Protein AF-A0A2V4EC76-F1 (afdb_monomer)

Structure (mmCIF, N/CA/C/O backbone):
data_AF-A0A2V4EC76-F1
#
_entry.id   AF-A0A2V4EC76-F1
#
loop_
_atom_site.group_PDB
_atom_site.id
_atom_site.type_symbol
_atom_site.label_atom_id
_atom_site.label_alt_id
_atom_site.label_comp_id
_atom_site.label_asym_id
_atom_site.label_entity_id
_atom_site.label_seq_id
_atom_site.pdbx_PDB_ins_code
_atom_site.Cartn_x
_atom_site.Cartn_y
_atom_site.Cartn_z
_atom_site.occupancy
_atom_site.B_iso_or_equiv
_atom_site.auth_seq_id
_atom_site.auth_comp_id
_atom_site.auth_asym_id
_atom_site.auth_atom_id
_atom_site.pdbx_PDB_model_num
ATOM 1 N N . MET A 1 1 ? 10.648 12.617 -10.676 1.00 65.81 1 MET A N 1
ATOM 2 C CA . MET A 1 1 ? 10.328 11.913 -9.425 1.00 65.81 1 MET A CA 1
ATOM 3 C C . MET A 1 1 ? 11.096 10.611 -9.430 1.00 65.81 1 MET A C 1
ATOM 5 O O . MET A 1 1 ? 10.979 9.878 -10.405 1.00 65.81 1 MET A O 1
ATOM 9 N N . ASN A 1 2 ? 11.961 10.380 -8.445 1.00 84.06 2 ASN A N 1
ATOM 10 C CA . ASN A 1 2 ? 12.646 9.090 -8.314 1.00 84.06 2 ASN A CA 1
ATOM 11 C C . ASN A 1 2 ? 11.749 8.078 -7.574 1.00 84.06 2 ASN A C 1
ATOM 13 O O . ASN A 1 2 ? 10.760 8.467 -6.953 1.00 84.06 2 ASN A O 1
ATOM 17 N N . TYR A 1 3 ? 12.092 6.787 -7.630 1.00 80.94 3 TYR A N 1
ATOM 18 C CA . TYR A 1 3 ? 11.288 5.728 -7.010 1.00 80.94 3 TYR A CA 1
ATOM 19 C C . TYR A 1 3 ? 11.001 5.981 -5.519 1.00 80.94 3 TYR A C 1
ATOM 21 O O . TYR A 1 3 ? 9.874 5.809 -5.067 1.00 80.94 3 TYR A O 1
ATOM 29 N N . LYS A 1 4 ? 11.992 6.461 -4.756 1.00 85.19 4 LYS A N 1
ATOM 30 C CA . LYS A 1 4 ? 11.837 6.712 -3.314 1.00 85.19 4 LYS A CA 1
ATOM 31 C C . LYS A 1 4 ? 10.829 7.822 -3.021 1.00 85.19 4 LYS A C 1
ATOM 33 O O . LYS A 1 4 ? 10.055 7.702 -2.077 1.00 85.19 4 LYS A O 1
ATOM 38 N N . GLU A 1 5 ? 10.841 8.888 -3.818 1.00 87.88 5 GLU A N 1
ATOM 39 C CA . GLU A 1 5 ? 9.871 9.984 -3.712 1.00 87.88 5 GLU A CA 1
ATOM 40 C C . GLU A 1 5 ? 8.460 9.500 -4.041 1.00 87.88 5 GLU A C 1
ATOM 42 O O . GLU A 1 5 ? 7.545 9.726 -3.254 1.00 87.88 5 GLU A O 1
ATOM 47 N N . TRP A 1 6 ? 8.309 8.763 -5.146 1.00 87.38 6 TRP A N 1
ATOM 48 C CA . T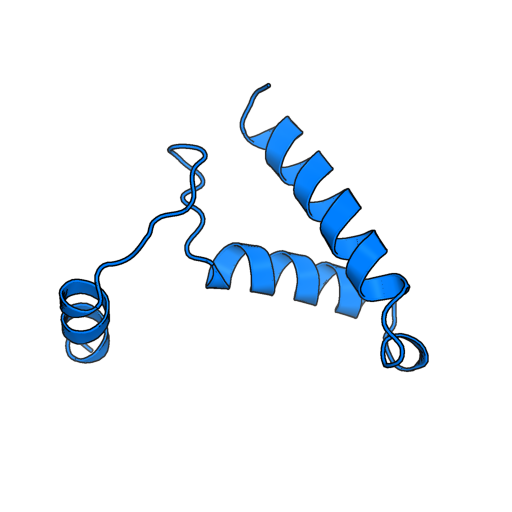RP A 1 6 ? 7.024 8.189 -5.543 1.00 87.38 6 TRP A CA 1
ATOM 49 C C . TRP A 1 6 ? 6.476 7.226 -4.490 1.00 87.38 6 TRP A C 1
ATOM 51 O O . TRP A 1 6 ? 5.316 7.340 -4.108 1.00 87.38 6 TRP A O 1
ATOM 61 N N . LYS A 1 7 ? 7.316 6.316 -3.977 1.00 87.50 7 LYS A N 1
ATOM 62 C CA . LYS A 1 7 ? 6.920 5.330 -2.964 1.00 87.50 7 LYS A CA 1
ATOM 63 C C . LYS A 1 7 ? 6.416 6.029 -1.707 1.00 87.50 7 LYS A C 1
ATOM 65 O O . LYS A 1 7 ? 5.390 5.637 -1.163 1.00 87.50 7 LYS A O 1
ATOM 70 N N . ARG A 1 8 ? 7.122 7.072 -1.259 1.00 92.06 8 ARG A N 1
ATOM 71 C CA . ARG A 1 8 ? 6.715 7.869 -0.099 1.00 92.06 8 ARG A CA 1
ATOM 72 C C . ARG A 1 8 ? 5.351 8.519 -0.331 1.00 92.06 8 ARG A C 1
ATOM 74 O O . ARG A 1 8 ? 4.461 8.313 0.481 1.00 92.06 8 ARG A O 1
ATOM 81 N N . GLU A 1 9 ? 5.178 9.247 -1.433 1.00 91.69 9 GLU A N 1
ATOM 82 C CA . GLU A 1 9 ? 3.911 9.927 -1.747 1.00 91.69 9 GLU A CA 1
ATOM 83 C C . GLU A 1 9 ? 2.748 8.934 -1.893 1.00 91.69 9 GLU A C 1
ATOM 85 O O . GLU A 1 9 ? 1.652 9.168 -1.385 1.00 91.69 9 GLU A O 1
ATOM 90 N N . TYR A 1 10 ? 2.990 7.788 -2.534 1.00 89.38 10 TYR A N 1
ATOM 91 C CA . TYR A 1 10 ? 2.000 6.724 -2.666 1.00 89.38 10 TYR A CA 1
ATOM 92 C C . TYR A 1 10 ? 1.592 6.149 -1.304 1.00 89.38 10 TYR A C 1
ATOM 94 O O . TYR A 1 10 ? 0.400 6.017 -1.028 1.00 89.38 10 TYR A O 1
ATOM 102 N N . LEU A 1 11 ? 2.561 5.826 -0.440 1.00 93.06 11 LEU A N 1
ATOM 103 C CA . LEU A 1 11 ? 2.286 5.292 0.895 1.00 93.06 11 LEU A CA 1
ATOM 104 C C . LEU A 1 11 ? 1.594 6.322 1.794 1.00 93.06 11 LEU A C 1
ATOM 106 O O . LEU A 1 11 ? 0.711 5.938 2.559 1.00 93.06 11 LEU A O 1
ATOM 110 N N . GLU A 1 12 ? 1.937 7.608 1.689 1.00 95.00 12 GLU A N 1
ATOM 111 C CA . GLU A 1 12 ? 1.250 8.698 2.397 1.00 95.00 12 GLU A CA 1
ATOM 112 C C . GLU A 1 12 ? -0.233 8.759 2.001 1.00 95.00 12 GLU A C 1
ATOM 114 O O . GLU A 1 12 ? -1.106 8.716 2.872 1.00 95.00 12 GLU A O 1
ATOM 119 N N . LEU A 1 13 ? -0.525 8.753 0.6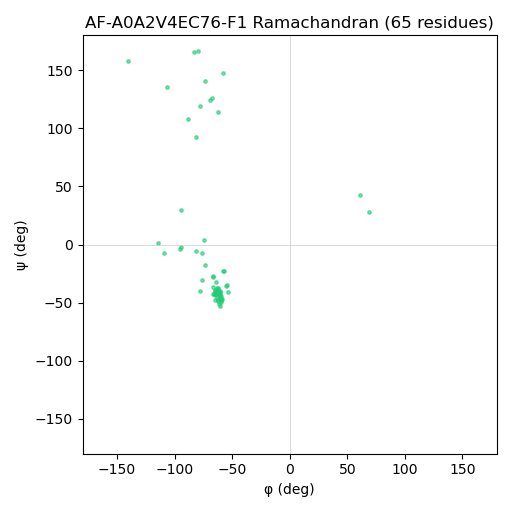95 1.00 94.75 13 LEU A N 1
ATOM 120 C CA . LEU A 1 13 ? -1.896 8.752 0.176 1.00 94.75 13 LEU A CA 1
ATOM 121 C C . LEU A 1 13 ? -2.665 7.485 0.571 1.00 94.75 13 LEU A C 1
ATOM 123 O O . LEU A 1 13 ? -3.806 7.562 1.026 1.00 94.75 13 LEU A O 1
ATOM 127 N N . LEU A 1 14 ? -2.053 6.308 0.422 1.00 91.56 14 LEU A N 1
ATOM 128 C CA . LEU A 1 14 ? -2.689 5.037 0.766 1.00 91.56 14 LEU A CA 1
ATOM 129 C C . LEU A 1 14 ? -2.990 4.952 2.269 1.00 91.56 14 LEU A C 1
ATOM 131 O O . LEU A 1 14 ? -4.075 4.523 2.659 1.00 91.56 14 LEU A O 1
ATOM 135 N N . THR A 1 15 ? -2.069 5.424 3.107 1.00 94.12 15 THR A N 1
ATOM 136 C CA . THR A 1 15 ? -2.252 5.519 4.561 1.00 94.12 15 THR A CA 1
ATOM 137 C C . THR A 1 15 ? -3.424 6.430 4.917 1.00 94.12 15 THR A C 1
ATOM 139 O O . THR A 1 15 ? -4.226 6.085 5.786 1.00 94.12 15 THR A O 1
ATOM 142 N N . GLU A 1 16 ? -3.564 7.578 4.252 1.00 95.00 16 GLU A N 1
ATOM 143 C CA . GLU A 1 16 ? -4.695 8.489 4.457 1.00 95.00 16 GLU A CA 1
ATOM 144 C C . GLU A 1 16 ? -6.030 7.846 4.054 1.00 95.00 16 GLU A C 1
ATOM 146 O O . GLU A 1 16 ? -7.016 7.933 4.792 1.00 95.00 16 GLU A O 1
ATOM 151 N N . VAL A 1 17 ? -6.061 7.138 2.922 1.00 94.44 17 VAL A N 1
ATOM 152 C CA . VAL A 1 17 ? -7.246 6.389 2.476 1.00 94.44 17 VAL A CA 1
ATOM 153 C C . VAL A 1 17 ? -7.627 5.313 3.491 1.00 94.44 17 VAL A C 1
ATOM 155 O O . VAL A 1 17 ? -8.803 5.203 3.845 1.00 94.44 17 VAL A O 1
ATOM 158 N N . ILE A 1 18 ? -6.650 4.552 3.999 1.00 92.31 18 ILE A N 1
ATOM 159 C CA . ILE A 1 18 ? -6.895 3.546 5.034 1.00 92.31 18 ILE A CA 1
ATOM 160 C C . ILE A 1 18 ? -7.442 4.231 6.283 1.00 92.31 18 ILE A C 1
ATOM 162 O O . ILE A 1 18 ? -8.506 3.840 6.742 1.00 92.31 18 ILE A O 1
ATOM 166 N N . LYS A 1 19 ? -6.810 5.288 6.805 1.00 93.19 19 LYS A N 1
ATOM 167 C CA . LYS A 1 19 ? -7.267 5.991 8.022 1.00 93.19 19 LYS A CA 1
ATOM 168 C C . LYS A 1 19 ? -8.714 6.484 7.941 1.00 93.19 19 LYS A C 1
ATOM 170 O O . LYS A 1 19 ? -9.427 6.423 8.937 1.00 93.19 19 LYS A O 1
ATOM 175 N N . ASN A 1 20 ? -9.156 6.922 6.765 1.00 93.25 20 ASN A N 1
ATOM 176 C CA . ASN A 1 20 ? -10.523 7.397 6.543 1.00 93.25 20 ASN A CA 1
ATOM 177 C C . ASN A 1 20 ? -11.548 6.270 6.308 1.00 93.25 20 ASN A C 1
ATOM 179 O O . ASN A 1 20 ? -12.748 6.531 6.197 1.00 93.25 20 ASN A O 1
ATOM 183 N N . HIS A 1 21 ? -11.112 5.012 6.220 1.00 93.88 21 HIS A N 1
ATOM 184 C CA . HIS A 1 21 ? -12.011 3.880 6.051 1.00 93.88 21 HIS A CA 1
ATOM 185 C C . HIS A 1 21 ? -12.763 3.558 7.352 1.00 93.88 21 HIS A C 1
ATOM 187 O O . HIS A 1 21 ? -12.196 3.554 8.441 1.00 93.88 21 HIS A O 1
ATOM 193 N N . LYS A 1 22 ? -14.048 3.200 7.240 1.00 91.56 22 LYS A N 1
ATOM 194 C CA . LYS A 1 22 ? -14.953 2.976 8.388 1.00 91.56 22 LYS A CA 1
ATOM 195 C C . LYS A 1 22 ? -14.490 1.923 9.406 1.00 91.56 22 LYS A C 1
ATOM 197 O O . LYS A 1 22 ? -14.962 1.937 10.529 1.00 91.56 22 LYS A O 1
ATOM 202 N N . TYR A 1 23 ? -13.621 0.992 9.010 1.00 88.88 23 TYR A N 1
ATOM 203 C CA . TYR A 1 23 ? -13.098 -0.056 9.902 1.00 88.88 23 TYR A CA 1
ATOM 204 C C . TYR A 1 23 ? -11.754 0.299 10.537 1.00 88.88 23 TYR A C 1
ATOM 206 O O . TYR A 1 23 ? -11.255 -0.451 11.370 1.00 88.88 23 TYR A O 1
ATOM 214 N N . SER A 1 24 ? -11.170 1.436 10.173 1.00 90.38 24 SER A N 1
ATOM 215 C CA . SER A 1 24 ? -9.853 1.835 10.665 1.00 90.38 24 SER A CA 1
ATOM 216 C C . SER A 1 24 ? -9.879 2.365 12.092 1.00 90.38 24 SER A C 1
ATOM 218 O O . SER A 1 24 ? -8.825 2.515 12.695 1.00 90.38 24 SER A O 1
ATOM 220 N N . GLU A 1 25 ? -11.068 2.557 12.674 1.00 89.19 25 GLU A N 1
ATOM 221 C CA . GLU A 1 25 ? -11.239 2.834 14.107 1.00 89.19 25 GLU A CA 1
ATOM 222 C C . GLU A 1 25 ? -10.654 1.729 15.009 1.00 89.19 25 GLU A C 1
ATOM 224 O O . GLU A 1 25 ? -10.309 1.994 16.158 1.00 89.19 25 GLU A O 1
ATOM 229 N N . TYR A 1 26 ? -10.504 0.504 14.488 1.00 92.00 26 TYR A N 1
ATOM 230 C CA . TYR A 1 26 ? -9.940 -0.639 15.213 1.00 92.00 26 TYR A CA 1
ATOM 231 C C . TYR A 1 26 ? -8.438 -0.832 14.985 1.00 92.00 26 TYR A C 1
ATOM 233 O O . TYR A 1 26 ? -7.852 -1.756 15.550 1.00 92.00 26 TYR A O 1
ATOM 241 N N . TYR A 1 27 ? -7.813 -0.010 14.143 1.00 92.31 27 TYR A N 1
ATOM 242 C CA . TYR A 1 27 ? -6.414 -0.163 13.766 1.00 92.31 27 TYR A CA 1
ATOM 243 C C . TYR A 1 27 ? -5.558 0.900 14.442 1.00 92.31 27 TYR A C 1
ATOM 245 O O . TYR A 1 27 ? -5.903 2.080 14.485 1.00 92.31 27 TYR A O 1
ATOM 253 N N . ASN A 1 28 ? -4.411 0.480 14.971 1.00 94.88 28 ASN A N 1
ATOM 254 C CA . ASN A 1 28 ? -3.383 1.420 15.392 1.00 94.88 28 ASN A CA 1
ATOM 255 C C . ASN A 1 28 ? -2.579 1.898 14.163 1.00 94.88 28 ASN A C 1
ATOM 257 O O . ASN A 1 28 ? -2.676 1.329 13.075 1.00 94.88 28 ASN A O 1
ATOM 261 N N . ASN A 1 29 ? -1.792 2.964 14.327 1.00 92.31 29 ASN A N 1
ATOM 262 C CA . ASN A 1 29 ? -1.018 3.528 13.215 1.00 92.31 29 ASN A CA 1
ATOM 263 C C . ASN A 1 29 ? 0.020 2.545 12.653 1.00 92.31 29 ASN A C 1
ATOM 265 O O . ASN A 1 29 ? 0.196 2.504 11.443 1.00 92.31 29 ASN A O 1
ATOM 269 N N . GLU A 1 30 ? 0.655 1.744 13.511 1.00 95.00 30 GLU A N 1
ATOM 270 C CA . GLU A 1 30 ? 1.652 0.741 13.111 1.00 95.00 30 GLU A CA 1
ATOM 271 C C . GLU A 1 30 ? 1.044 -0.288 12.148 1.00 95.00 30 GLU A C 1
ATOM 273 O O . GLU A 1 30 ? 1.553 -0.498 11.052 1.00 95.00 30 GLU A O 1
ATOM 278 N N . PHE A 1 31 ? -0.126 -0.828 12.488 1.00 93.94 31 PHE A N 1
ATOM 279 C CA . PHE A 1 31 ? -0.857 -1.765 11.640 1.00 93.94 31 PHE A CA 1
ATOM 280 C C . PHE A 1 31 ? -1.297 -1.135 10.313 1.00 93.94 31 PHE A C 1
ATOM 282 O O . PHE A 1 31 ? -1.282 -1.790 9.275 1.00 93.94 31 PHE A O 1
ATOM 289 N N . ILE A 1 32 ? -1.691 0.142 10.320 1.00 93.12 32 ILE A N 1
ATOM 290 C CA . ILE A 1 32 ? -2.058 0.856 9.089 1.00 93.12 32 ILE A CA 1
ATOM 291 C C . ILE A 1 32 ? -0.844 0.999 8.160 1.00 93.12 32 ILE A C 1
ATOM 293 O O . ILE A 1 32 ? -0.979 0.812 6.951 1.00 93.12 32 ILE A O 1
ATOM 297 N N . GLU A 1 33 ? 0.327 1.321 8.709 1.00 92.50 33 GLU A N 1
ATOM 298 C CA . GLU A 1 33 ? 1.573 1.435 7.945 1.00 92.50 33 GLU A CA 1
ATOM 299 C C . GLU A 1 33 ? 2.008 0.079 7.370 1.00 92.50 33 GLU A C 1
ATOM 301 O O . GLU A 1 33 ? 2.374 -0.006 6.194 1.00 92.50 33 GLU A O 1
ATOM 306 N N . GLU A 1 34 ? 1.913 -0.997 8.155 1.00 93.44 34 GLU A N 1
ATOM 307 C CA . GLU A 1 34 ? 2.163 -2.363 7.682 1.00 93.44 34 GLU A CA 1
ATOM 308 C C . GLU A 1 34 ? 1.206 -2.751 6.550 1.00 93.44 34 GLU A C 1
ATOM 310 O O . GLU A 1 34 ? 1.647 -3.207 5.493 1.00 93.44 34 GLU A O 1
ATOM 315 N N . LEU A 1 35 ? -0.092 -2.490 6.723 1.00 90.19 35 LEU A N 1
ATOM 316 C CA . LEU A 1 35 ? -1.116 -2.774 5.721 1.00 90.19 35 LEU A CA 1
ATOM 317 C C . LEU A 1 35 ? -0.881 -1.999 4.417 1.00 90.19 35 LEU A C 1
ATOM 319 O O . LEU A 1 35 ? -1.031 -2.561 3.332 1.00 90.19 35 LEU A O 1
ATOM 323 N N . ALA A 1 36 ? -0.492 -0.723 4.490 1.00 91.19 36 ALA A N 1
ATOM 324 C CA . ALA A 1 36 ? -0.174 0.072 3.303 1.00 91.19 36 ALA A CA 1
ATOM 325 C C . ALA A 1 36 ? 1.004 -0.529 2.514 1.00 91.19 36 ALA A C 1
ATOM 327 O O . ALA A 1 36 ? 0.947 -0.623 1.285 1.00 91.19 36 ALA A O 1
ATOM 328 N N . ASN A 1 37 ? 2.047 -0.989 3.212 1.00 89.75 37 ASN A N 1
ATOM 329 C CA . ASN A 1 37 ? 3.178 -1.673 2.583 1.00 89.75 37 ASN A CA 1
ATOM 330 C C . ASN A 1 37 ? 2.773 -3.028 1.990 1.00 89.75 37 ASN A C 1
ATOM 332 O O . ASN A 1 37 ? 3.168 -3.350 0.870 1.00 89.75 37 ASN A O 1
ATOM 336 N N . GLU A 1 38 ? 1.958 -3.810 2.698 1.00 87.62 38 GLU A N 1
ATOM 337 C CA . GLU A 1 38 ? 1.472 -5.097 2.200 1.00 87.62 38 GLU A CA 1
ATOM 338 C C . GLU A 1 38 ? 0.647 -4.929 0.916 1.00 87.62 38 GLU A C 1
ATOM 340 O O . GLU A 1 38 ? 0.829 -5.674 -0.046 1.00 87.62 38 GLU A O 1
ATOM 345 N N . LEU A 1 39 ? -0.233 -3.927 0.864 1.00 85.69 39 LEU A N 1
ATOM 346 C CA . LEU A 1 39 ? -1.042 -3.630 -0.320 1.00 85.69 39 LEU A CA 1
ATOM 347 C C . LEU A 1 39 ? -0.190 -3.184 -1.514 1.00 85.69 39 LEU A C 1
ATOM 349 O O . LEU A 1 39 ? -0.460 -3.613 -2.637 1.00 85.69 39 LEU A O 1
ATOM 353 N N . LEU A 1 40 ? 0.853 -2.382 -1.279 1.00 85.44 40 LEU A N 1
ATOM 354 C CA . LEU A 1 40 ? 1.825 -2.019 -2.313 1.00 85.44 40 LEU A CA 1
ATOM 355 C C . LEU A 1 40 ? 2.506 -3.269 -2.897 1.00 85.44 40 LEU A C 1
ATOM 357 O O . LEU A 1 40 ? 2.565 -3.425 -4.116 1.00 85.44 40 LEU A O 1
ATOM 361 N N . MET A 1 41 ? 2.958 -4.186 -2.037 1.00 82.62 41 MET A N 1
ATOM 362 C CA . MET A 1 41 ? 3.599 -5.440 -2.454 1.00 82.62 41 MET A CA 1
ATOM 363 C C . MET A 1 41 ? 2.630 -6.360 -3.211 1.00 82.62 41 MET A C 1
ATOM 365 O O . MET A 1 41 ? 2.977 -6.920 -4.249 1.00 82.62 41 MET A O 1
ATOM 369 N N . ARG A 1 42 ? 1.390 -6.496 -2.723 1.00 78.69 42 ARG A N 1
ATOM 370 C CA . ARG A 1 42 ? 0.356 -7.359 -3.322 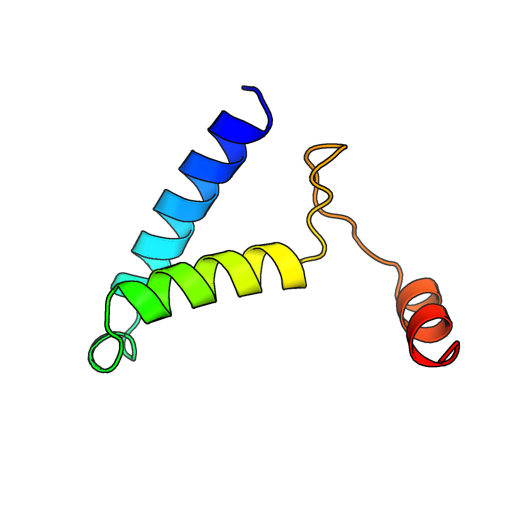1.00 78.69 42 ARG A CA 1
ATOM 371 C C . ARG A 1 42 ? -0.117 -6.896 -4.690 1.00 78.69 42 ARG A C 1
ATOM 373 O O . ARG A 1 42 ? -0.570 -7.724 -5.471 1.00 78.69 42 ARG A O 1
ATOM 380 N N . GLY A 1 43 ? -0.052 -5.602 -4.989 1.00 74.69 43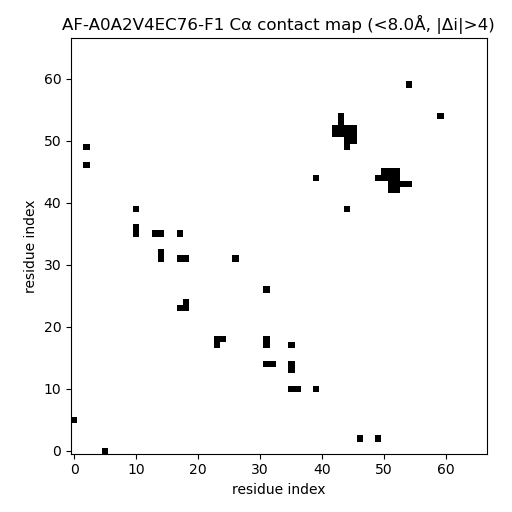 GLY A N 1
ATOM 381 C CA . GLY A 1 43 ? -0.387 -5.133 -6.330 1.00 74.69 43 GLY A CA 1
ATOM 382 C C . GLY A 1 43 ? 0.701 -5.438 -7.367 1.00 74.69 43 GLY A C 1
ATOM 383 O O . GLY A 1 43 ? 0.531 -5.043 -8.514 1.00 74.69 43 GLY A O 1
ATOM 384 N N . TYR A 1 44 ? 1.773 -6.154 -6.993 1.00 72.88 44 TYR A N 1
ATOM 385 C CA . TYR A 1 44 ? 2.908 -6.483 -7.859 1.00 72.88 44 TYR A CA 1
ATOM 386 C C . TYR A 1 44 ? 3.624 -5.226 -8.362 1.00 72.88 44 TYR A C 1
ATOM 388 O O . TYR A 1 44 ? 3.958 -5.100 -9.538 1.00 72.88 44 TYR A O 1
ATOM 396 N N . PHE A 1 45 ? 3.826 -4.243 -7.484 1.00 71.25 45 PHE A N 1
ATOM 397 C CA . PHE A 1 45 ? 4.630 -3.086 -7.848 1.00 71.25 45 PHE A CA 1
ATOM 398 C C . PHE A 1 45 ? 6.102 -3.484 -7.986 1.00 71.25 45 PHE A C 1
ATOM 400 O O . PHE A 1 45 ? 6.699 -4.002 -7.043 1.00 71.25 45 PHE A O 1
ATOM 407 N N . ASP A 1 46 ? 6.689 -3.214 -9.148 1.00 74.25 46 ASP A N 1
ATOM 408 C CA . ASP A 1 46 ? 8.101 -3.453 -9.401 1.00 74.25 46 ASP A CA 1
ATOM 409 C C . ASP A 1 46 ? 8.923 -2.227 -8.992 1.00 74.25 46 ASP A C 1
ATOM 411 O O . ASP A 1 46 ? 8.877 -1.170 -9.632 1.00 74.25 46 ASP A O 1
ATOM 415 N N . GLU A 1 47 ? 9.662 -2.376 -7.892 1.00 70.88 47 GLU A N 1
ATOM 416 C CA . GLU A 1 47 ? 10.484 -1.320 -7.303 1.00 70.88 47 GLU A CA 1
ATOM 417 C C . GLU A 1 47 ? 11.631 -0.864 -8.218 1.00 70.88 47 GLU A C 1
ATOM 419 O O . GLU A 1 47 ? 11.991 0.316 -8.203 1.00 70.88 47 GLU A O 1
ATOM 424 N N . ASP A 1 48 ? 12.184 -1.773 -9.026 1.00 74.81 48 ASP A N 1
ATOM 425 C CA . ASP A 1 48 ? 13.338 -1.500 -9.887 1.00 74.81 48 ASP A CA 1
ATOM 426 C C . ASP A 1 48 ? 12.934 -0.685 -11.122 1.00 74.81 48 ASP A C 1
ATOM 428 O O . ASP A 1 48 ? 13.713 0.136 -11.621 1.00 74.81 48 ASP A O 1
ATOM 432 N N . TYR A 1 49 ? 11.698 -0.871 -11.592 1.00 68.62 49 TYR A N 1
ATOM 433 C CA . TYR A 1 49 ? 11.182 -0.226 -12.803 1.00 68.62 49 TYR A CA 1
ATOM 434 C C . TYR A 1 49 ? 10.123 0.851 -12.537 1.00 68.62 49 TYR A C 1
ATOM 436 O O . TYR A 1 49 ? 9.754 1.594 -13.450 1.00 68.62 49 TYR A O 1
ATOM 444 N N . GLY A 1 50 ? 9.662 0.997 -11.293 1.00 69.50 50 GLY A N 1
ATOM 445 C CA . GLY A 1 50 ? 8.769 2.076 -10.882 1.00 69.50 50 GLY A CA 1
ATOM 446 C C . GLY A 1 50 ? 7.357 1.974 -11.470 1.00 69.50 50 GLY A C 1
ATOM 447 O O . GLY A 1 50 ? 6.705 3.004 -11.663 1.00 69.50 50 GLY A O 1
ATOM 448 N N . HIS A 1 51 ? 6.883 0.766 -11.782 1.00 68.25 51 HIS A N 1
ATOM 449 C CA . HIS A 1 51 ? 5.548 0.541 -12.332 1.00 68.25 51 HIS A CA 1
ATOM 450 C C . HIS A 1 51 ? 4.879 -0.705 -11.747 1.00 68.25 51 HIS A C 1
ATOM 452 O O . HIS A 1 51 ? 5.530 -1.635 -11.279 1.00 68.25 51 HIS A O 1
ATOM 458 N N . TRP A 1 52 ? 3.549 -0.748 -11.823 1.00 71.44 52 TRP A N 1
ATOM 459 C CA . TRP A 1 52 ? 2.786 -1.956 -11.520 1.00 71.44 52 TRP A CA 1
ATOM 460 C C . TRP A 1 52 ? 3.079 -3.024 -12.577 1.00 71.44 52 TRP A C 1
ATOM 462 O O . TRP A 1 52 ? 2.943 -2.759 -13.776 1.00 71.44 52 TRP A O 1
ATOM 472 N N . GLN A 1 53 ? 3.494 -4.218 -12.163 1.00 67.25 53 GLN A N 1
ATOM 473 C CA . GLN A 1 53 ? 3.452 -5.384 -13.031 1.00 67.25 53 GLN A CA 1
ATOM 474 C C . GLN A 1 53 ? 2.013 -5.880 -13.080 1.00 67.25 53 GLN A C 1
ATOM 476 O O . GLN A 1 53 ? 1.417 -6.265 -12.079 1.00 67.25 53 GLN A O 1
ATOM 481 N N . VAL A 1 54 ? 1.439 -5.889 -14.277 1.00 64.31 54 VAL A N 1
ATOM 482 C CA . VAL A 1 54 ? 0.265 -6.718 -14.527 1.00 64.31 54 VAL A CA 1
ATOM 483 C C . VAL A 1 54 ? 0.812 -8.109 -14.787 1.00 64.31 54 VAL A C 1
ATOM 485 O O . VAL A 1 54 ? 1.184 -8.400 -15.920 1.00 64.31 54 VAL A O 1
ATOM 488 N N . THR A 1 55 ? 0.920 -8.944 -13.755 1.00 63.50 55 THR A N 1
ATOM 489 C CA . THR A 1 55 ? 1.243 -10.358 -13.961 1.00 63.50 55 THR A CA 1
ATOM 490 C C . THR A 1 55 ? 0.104 -10.967 -14.777 1.00 63.50 55 THR A C 1
ATOM 492 O O . THR A 1 55 ? -1.031 -11.008 -14.286 1.00 63.50 55 THR A O 1
ATOM 495 N N . PRO A 1 56 ? 0.339 -11.401 -16.030 1.00 67.62 56 PRO A N 1
ATOM 496 C CA . PRO A 1 56 ? -0.698 -12.065 -16.805 1.00 67.62 56 PRO A CA 1
ATOM 497 C C . PRO A 1 56 ? -1.179 -13.302 -16.045 1.00 67.62 56 PRO A C 1
ATOM 499 O O . PRO A 1 56 ? -0.391 -13.946 -15.345 1.00 67.62 56 PRO A O 1
ATOM 502 N N . ALA A 1 57 ? -2.459 -13.651 -16.176 1.00 64.06 57 ALA A N 1
ATOM 503 C CA . ALA A 1 57 ? -3.040 -14.780 -15.449 1.00 64.06 57 ALA A CA 1
ATOM 504 C C . ALA A 1 57 ? -2.243 -16.079 -15.678 1.00 64.06 57 ALA A C 1
ATOM 506 O O . ALA A 1 57 ? -2.056 -16.871 -14.758 1.00 64.06 57 ALA A O 1
ATOM 507 N N . GLU A 1 58 ? -1.703 -16.258 -16.884 1.00 73.62 58 GLU A N 1
ATOM 508 C CA . GLU A 1 58 ? -0.860 -17.386 -17.275 1.00 73.62 58 GLU A CA 1
ATOM 509 C C . GLU A 1 58 ? 0.444 -17.460 -16.470 1.00 73.62 58 GLU A C 1
ATOM 511 O O . GLU A 1 58 ? 0.886 -18.551 -16.105 1.00 73.62 58 GLU A O 1
ATOM 516 N N . GLN A 1 59 ? 1.051 -16.310 -16.167 1.00 67.75 59 GLN A N 1
ATOM 517 C CA . GLN A 1 59 ? 2.286 -16.245 -15.394 1.00 67.75 59 GLN A CA 1
ATOM 518 C C . GLN A 1 59 ? 2.023 -16.441 -13.896 1.00 67.75 59 GLN A C 1
ATOM 520 O O . GLN A 1 59 ? 2.733 -17.215 -13.259 1.00 67.75 59 GLN A O 1
ATOM 525 N N . ALA A 1 60 ? 0.940 -15.862 -13.366 1.00 65.19 60 ALA A N 1
ATOM 526 C CA . ALA A 1 60 ? 0.521 -16.078 -11.980 1.00 65.19 60 ALA A CA 1
ATOM 527 C C . ALA A 1 60 ? 0.209 -17.559 -11.694 1.00 65.19 60 ALA A C 1
ATOM 529 O O . ALA A 1 60 ? 0.575 -18.089 -10.644 1.00 65.19 60 ALA A O 1
ATOM 530 N N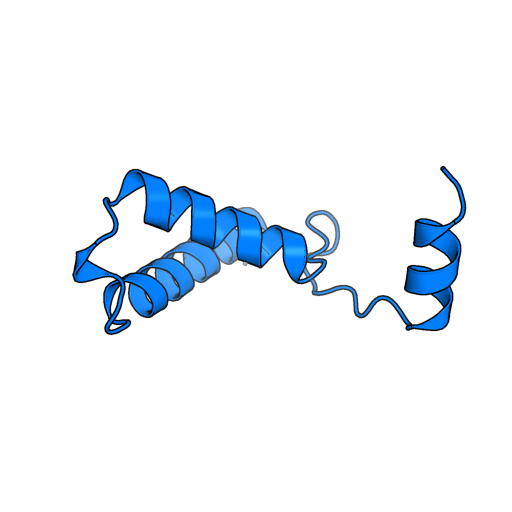 . ILE A 1 61 ? -0.433 -18.250 -12.646 1.00 71.62 61 ILE A N 1
ATOM 531 C CA . ILE A 1 61 ? -0.684 -19.695 -12.562 1.00 71.62 61 ILE A CA 1
ATOM 532 C C . ILE 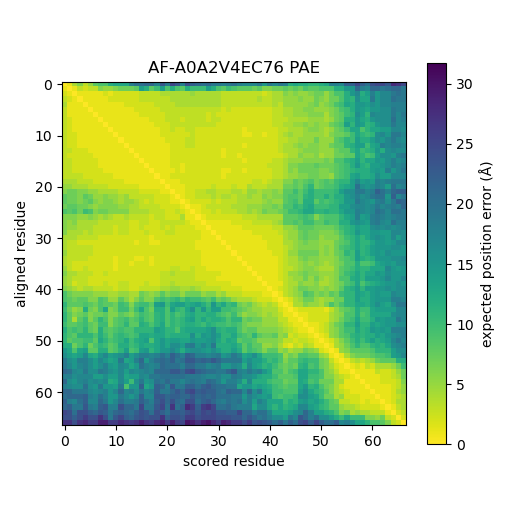A 1 61 ? 0.639 -20.459 -12.533 1.00 71.62 61 ILE A C 1
ATOM 534 O O . ILE A 1 61 ? 0.821 -21.309 -11.669 1.00 71.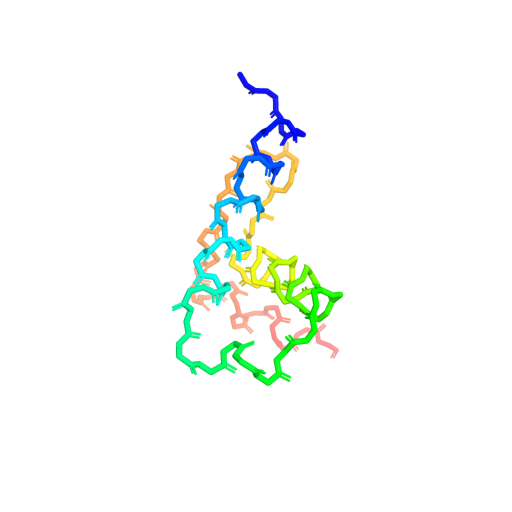62 61 ILE A O 1
ATOM 538 N N . LYS A 1 62 ? 1.569 -20.157 -13.442 1.00 72.62 62 LYS A N 1
ATOM 539 C CA . LYS A 1 62 ? 2.851 -20.865 -13.520 1.00 72.62 62 LYS A CA 1
ATOM 540 C C . LYS A 1 62 ? 3.658 -20.745 -12.220 1.00 72.62 62 LYS A C 1
ATOM 542 O O . LYS A 1 62 ? 4.107 -21.757 -11.695 1.00 72.62 62 LYS A O 1
ATOM 547 N N . GLU A 1 63 ? 3.771 -19.537 -11.673 1.00 65.19 63 GLU A N 1
ATOM 548 C CA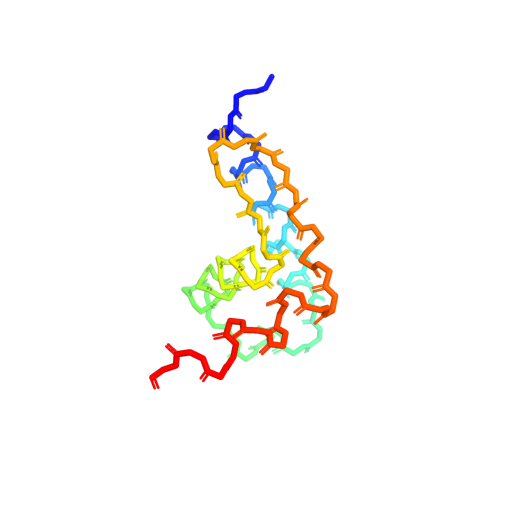 . GLU A 1 63 ? 4.521 -19.267 -10.437 1.00 65.19 63 GLU A CA 1
ATOM 549 C C . GLU A 1 63 ? 3.876 -19.912 -9.195 1.00 65.19 63 GLU A C 1
ATOM 551 O O . GLU A 1 63 ? 4.576 -20.283 -8.257 1.00 65.19 63 GLU A O 1
ATOM 556 N N . SER A 1 64 ? 2.554 -20.126 -9.198 1.00 61.00 64 SER A N 1
ATOM 557 C CA . SER A 1 64 ? 1.827 -20.737 -8.070 1.00 61.00 64 SER A CA 1
ATOM 558 C C . SER A 1 64 ? 2.049 -22.250 -7.919 1.00 61.00 64 SER A C 1
ATOM 560 O O . SER A 1 64 ? 1.746 -22.804 -6.862 1.00 61.00 64 SER A O 1
ATOM 562 N N . PHE A 1 65 ? 2.537 -22.933 -8.959 1.00 65.44 65 PHE A N 1
ATOM 563 C CA . PHE A 1 65 ? 2.718 -24.392 -8.977 1.00 65.44 65 PHE A CA 1
ATOM 564 C C . PHE A 1 65 ? 4.189 -24.837 -9.054 1.00 65.44 65 PHE A C 1
ATOM 566 O O . PHE A 1 65 ? 4.446 -26.038 -9.077 1.00 65.44 65 PHE A O 1
ATOM 573 N N . GLU A 1 66 ? 5.148 -23.905 -9.065 1.00 55.75 66 GLU A N 1
ATOM 574 C CA . GLU A 1 66 ? 6.596 -24.191 -9.074 1.00 55.75 66 GLU A CA 1
ATOM 575 C C . GLU A 1 66 ? 7.233 -24.186 -7.658 1.00 55.75 66 GLU A C 1
ATOM 577 O O . GLU A 1 66 ? 8.417 -23.882 -7.518 1.00 55.75 66 GLU A O 1
ATOM 582 N N . LEU A 1 67 ? 6.470 -24.543 -6.609 1.00 46.12 67 LEU A N 1
ATOM 583 C CA . LEU A 1 67 ? 6.991 -24.788 -5.245 1.00 46.12 67 LEU A CA 1
ATOM 584 C C . LEU A 1 67 ? 7.637 -26.173 -5.094 1.00 46.12 67 LEU A C 1
ATOM 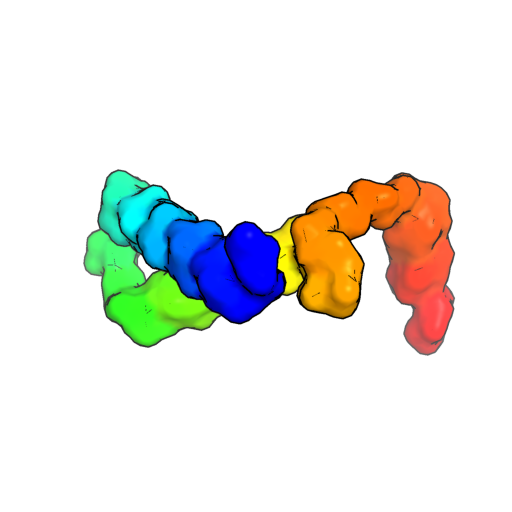586 O O . LEU A 1 67 ? 6.979 -27.178 -5.452 1.00 46.12 67 LEU A O 1
#

Sequence (67 aa):
MNYKEWKREYLELLTEVIKNHKYSEYYNNEFIEELANELLMRGYFDEDYGHWQVTPAEQAIKESFEL

Secondary structure (DSSP, 8-state):
--HHHHHHHHHHHHHHHHHTSTTGGG--HHHHHHHHHHHHHHTTEETTTTEE----HHHHHHHHT--

Mean predicted aligned error: 8.18 Å

Radius of gyration: 14.63 Å; Cα contacts (8 Å, |Δi|>4): 32; chains: 1; bounding box: 28×37×33 Å

Foldseek 3Di:
DALVVVLVVQLVVQLVVLCPDPPCVPPDSVVSSVVSVVVCVVQCQDSVVRGRDPQPPVNVVVVVPPD

Solvent-accessible surface area (backbone atoms only — not comparable to full-atom values): 4046 Å² total; per-residue (Å²): 133,54,59,68,58,49,52,50,55,50,45,54,52,48,37,52,56,47,64,71,36,91,72,34,85,81,52,56,72,68,59,44,55,52,49,38,53,50,52,49,57,72,56,38,51,38,76,92,77,66,45,70,47,81,72,49,70,73,54,53,54,55,66,72,67,73,120

Organism: NCBI:txid1970738

pLDDT: mean 81.5, std 12.26, range [46.12, 95.0]